Protein AF-A0A917UX31-F1 (afdb_monomer_lite)

Organism: NCBI:txid1308924

Sequence (125 aa):
MEQVIGELKGGPLAHLPSGRFSANAAWLGFAVIAFNISRAAATAAGHAAARMATLLRILTATPARIASTGRRQVMHLPARRPTPPTRRDSRTDVMRSPHRTRKRHEPSTNRCTRPLLADLGQMFR

Foldseek 3Di:
DVLVVVLCVVPQVVPQPDPDPVSSVVSVVVVVVVVVVLCVVCVVVVNNPDHPVVSCVPPVVQDWDWDDDPPDIDTHHPDPDPDPPPPDDPPPPPDDDDDDDDDDDDDDDDDDDDDDDDDDDDDDD

Radius of gyration: 42.25 Å; chains: 1; bounding box: 60×35×124 Å

Structure (mmCIF, N/CA/C/O backbone):
data_AF-A0A917UX31-F1
#
_entry.id   AF-A0A917UX31-F1
#
loop_
_atom_site.group_PDB
_atom_site.id
_atom_site.type_symbol
_atom_site.label_atom_id
_atom_site.label_alt_id
_atom_site.label_comp_id
_atom_site.label_asym_id
_atom_site.label_entity_id
_atom_site.label_seq_id
_atom_site.pdbx_PDB_ins_code
_atom_site.Cartn_x
_atom_site.Cartn_y
_atom_site.Cartn_z
_atom_site.occupancy
_atom_site.B_iso_or_equiv
_atom_site.auth_seq_id
_atom_site.auth_comp_id
_atom_site.auth_asym_id
_atom_site.auth_atom_id
_atom_site.pdbx_PDB_model_num
ATOM 1 N N . MET A 1 1 ? 16.500 4.128 6.388 1.00 73.12 1 MET A N 1
ATOM 2 C CA . MET A 1 1 ? 15.649 4.138 7.598 1.00 73.12 1 MET A CA 1
ATOM 3 C C . MET A 1 1 ? 14.776 5.387 7.664 1.00 73.12 1 MET A C 1
ATOM 5 O O . MET A 1 1 ? 13.563 5.231 7.687 1.00 73.12 1 MET A O 1
ATOM 9 N N . GLU A 1 2 ? 15.347 6.592 7.562 1.00 88.06 2 GLU A N 1
ATOM 10 C CA . GLU A 1 2 ? 14.621 7.883 7.591 1.00 88.06 2 GLU A CA 1
ATOM 11 C C . GLU A 1 2 ? 13.351 7.943 6.726 1.00 88.06 2 GLU A C 1
ATOM 13 O O . GLU A 1 2 ? 12.286 8.354 7.182 1.00 88.06 2 GLU A O 1
ATOM 18 N N . GLN A 1 3 ? 13.431 7.466 5.482 1.00 86.38 3 GLN A N 1
ATOM 19 C CA . GLN A 1 3 ? 12.301 7.509 4.554 1.00 86.38 3 GLN A CA 1
ATOM 20 C C . GLN A 1 3 ? 11.109 6.652 5.009 1.00 86.38 3 GLN A C 1
ATOM 22 O O . GLN A 1 3 ? 9.968 7.083 4.884 1.00 86.38 3 GLN A O 1
ATOM 27 N N . VAL A 1 4 ? 11.367 5.473 5.581 1.00 87.00 4 VAL A N 1
ATOM 28 C CA . VAL A 1 4 ? 10.316 4.566 6.074 1.00 87.00 4 VAL A CA 1
ATOM 29 C C . VAL A 1 4 ? 9.611 5.179 7.284 1.00 87.00 4 VAL A C 1
ATOM 31 O O . VAL A 1 4 ? 8.389 5.123 7.388 1.00 87.00 4 VAL A O 1
ATOM 34 N N . ILE A 1 5 ? 10.371 5.826 8.172 1.00 87.75 5 ILE A N 1
ATOM 35 C CA . ILE A 1 5 ? 9.827 6.510 9.351 1.00 87.75 5 ILE A CA 1
ATOM 36 C C . ILE A 1 5 ? 8.951 7.694 8.925 1.00 87.75 5 ILE A C 1
ATOM 38 O O . ILE A 1 5 ? 7.862 7.876 9.470 1.00 87.75 5 ILE A O 1
ATOM 42 N N . GLY A 1 6 ? 9.395 8.477 7.937 1.00 90.62 6 GLY A N 1
ATOM 43 C CA . GLY A 1 6 ? 8.610 9.580 7.379 1.00 90.62 6 GLY A CA 1
ATOM 44 C C . GLY A 1 6 ? 7.285 9.114 6.774 1.00 90.62 6 GLY A C 1
ATOM 45 O O . GLY A 1 6 ? 6.245 9.722 7.020 1.00 90.62 6 GLY A O 1
ATOM 46 N N . GLU A 1 7 ? 7.295 7.999 6.045 1.00 88.25 7 GLU A N 1
ATOM 47 C CA . GLU A 1 7 ? 6.083 7.425 5.450 1.00 88.25 7 GLU A CA 1
ATOM 48 C C . GLU A 1 7 ? 5.128 6.838 6.494 1.00 88.25 7 GLU A C 1
ATOM 50 O O . GLU A 1 7 ? 3.913 6.979 6.362 1.00 88.25 7 GLU A O 1
ATOM 55 N N . LEU A 1 8 ? 5.655 6.244 7.567 1.00 89.19 8 LEU A N 1
ATOM 56 C CA . LEU A 1 8 ? 4.831 5.719 8.652 1.00 89.19 8 LEU A CA 1
ATOM 57 C C . LEU A 1 8 ? 4.159 6.845 9.454 1.00 89.19 8 LEU A C 1
ATOM 59 O O . LEU A 1 8 ? 2.971 6.756 9.767 1.00 89.19 8 LEU A O 1
ATOM 63 N N . LYS A 1 9 ? 4.906 7.916 9.750 1.00 88.06 9 LYS A N 1
ATOM 64 C CA . LYS A 1 9 ? 4.395 9.106 10.448 1.00 88.06 9 LYS A CA 1
ATOM 65 C C . LYS A 1 9 ? 3.347 9.848 9.621 1.00 88.06 9 LYS A C 1
ATOM 67 O O . LYS A 1 9 ? 2.311 10.210 10.161 1.00 88.06 9 LYS A O 1
ATOM 72 N N . GLY A 1 10 ? 3.608 10.054 8.330 1.00 87.56 10 GLY A N 1
ATOM 73 C CA . GLY A 1 10 ? 2.706 10.781 7.432 1.00 87.56 10 GLY A CA 1
ATOM 74 C C . GLY A 1 10 ? 1.497 9.981 6.939 1.00 87.56 10 GLY A C 1
ATOM 75 O O . GLY A 1 10 ? 0.596 10.570 6.356 1.00 87.56 10 GLY A O 1
ATOM 76 N N . GLY A 1 11 ? 1.483 8.659 7.136 1.00 86.69 11 GLY A N 1
ATOM 77 C CA . GLY A 1 11 ? 0.393 7.779 6.714 1.00 86.69 11 GLY A CA 1
ATOM 78 C C . GLY A 1 11 ? -0.315 7.125 7.903 1.00 86.69 11 GLY A C 1
ATOM 79 O O . GLY A 1 11 ? -1.143 7.757 8.553 1.00 86.69 11 GLY A O 1
ATOM 80 N N . PRO A 1 12 ? -0.030 5.849 8.212 1.00 86.50 12 PRO A N 1
ATOM 81 C CA . PRO A 1 12 ? -0.819 5.065 9.162 1.00 86.50 12 PRO A CA 1
ATOM 82 C C . PRO A 1 12 ? -0.842 5.625 10.588 1.00 86.50 12 PRO A C 1
ATOM 84 O O . PRO A 1 12 ? -1.868 5.491 11.251 1.00 86.50 12 PRO A O 1
ATOM 87 N N . LEU A 1 13 ? 0.226 6.269 11.073 1.00 88.06 13 LEU A N 1
ATOM 88 C CA . LEU A 1 13 ? 0.216 6.878 12.411 1.00 88.06 13 LEU A CA 1
ATOM 89 C C . LEU A 1 13 ? -0.622 8.162 12.476 1.00 88.06 13 LEU A C 1
ATOM 91 O O . LEU A 1 13 ? -1.185 8.457 13.526 1.00 88.06 13 LEU A O 1
ATOM 95 N N . ALA A 1 14 ? -0.756 8.893 11.367 1.00 88.44 14 ALA A N 1
ATOM 96 C CA . ALA A 1 14 ? -1.628 10.065 11.284 1.00 88.44 14 ALA A CA 1
ATOM 97 C C . ALA A 1 14 ? -3.126 9.699 11.264 1.00 88.44 14 ALA A C 1
ATOM 99 O O . ALA A 1 14 ? -3.973 10.566 11.464 1.00 88.44 14 ALA A O 1
ATOM 100 N N . HIS A 1 15 ? -3.462 8.422 11.047 1.00 86.12 15 HIS A N 1
ATOM 101 C CA . HIS A 1 15 ? -4.837 7.936 10.887 1.00 86.12 15 HIS A CA 1
ATOM 102 C C . HIS A 1 15 ? -5.258 6.934 11.966 1.00 86.12 15 HIS A C 1
ATOM 104 O O . HIS A 1 15 ? -6.103 6.076 11.718 1.00 86.12 15 HIS A O 1
ATOM 110 N N . LEU A 1 16 ? -4.669 7.018 13.161 1.00 87.50 16 LEU A N 1
ATOM 111 C CA . LEU A 1 16 ? -5.051 6.149 14.271 1.00 87.50 16 LEU A CA 1
ATOM 112 C C . LEU A 1 16 ? -6.546 6.328 14.606 1.00 87.50 16 LEU A C 1
ATOM 114 O O . LEU A 1 16 ? -6.964 7.429 14.961 1.00 87.50 16 LEU A O 1
ATOM 118 N N . PRO A 1 17 ? -7.359 5.262 14.516 1.00 78.06 17 PRO A N 1
ATOM 119 C CA . PRO A 1 17 ? -8.814 5.386 14.556 1.00 78.06 17 PRO A CA 1
ATOM 120 C C . PRO A 1 17 ? -9.393 5.460 15.976 1.00 78.06 17 PRO A C 1
ATOM 122 O O . PRO A 1 17 ? -10.595 5.666 16.127 1.00 78.06 17 PRO A O 1
ATOM 125 N N . SER A 1 18 ? -8.591 5.237 17.027 1.00 83.19 18 SER A N 1
ATOM 126 C CA . SER A 1 18 ? -9.116 5.094 18.389 1.00 83.19 18 SER A CA 1
ATOM 127 C C . SER A 1 18 ? -8.189 5.635 19.480 1.00 83.19 18 SER A C 1
ATOM 129 O O . SER A 1 18 ? -6.974 5.695 19.320 1.00 83.19 18 SER A O 1
ATOM 131 N N . GLY A 1 19 ? -8.756 5.941 20.648 1.00 84.50 19 GLY A N 1
ATOM 132 C CA . GLY A 1 19 ? -7.994 6.217 21.873 1.00 84.50 19 GLY A CA 1
ATOM 133 C C . GLY A 1 19 ? -7.551 4.961 22.641 1.00 84.50 19 GLY A C 1
ATOM 134 O O . GLY A 1 19 ? -7.011 5.083 23.737 1.00 84.50 19 GLY A O 1
ATOM 135 N N . ARG A 1 20 ? -7.803 3.747 22.123 1.00 88.50 20 ARG A N 1
ATOM 136 C CA . ARG A 1 20 ? -7.501 2.476 22.807 1.00 88.50 20 ARG A CA 1
ATOM 137 C C . ARG A 1 20 ? -6.212 1.868 22.259 1.00 88.50 20 ARG A C 1
ATOM 139 O O . ARG A 1 20 ? -6.085 1.636 21.059 1.00 88.50 20 ARG A O 1
ATOM 146 N N . PHE A 1 21 ? -5.285 1.531 23.155 1.00 87.12 21 PHE A N 1
ATOM 147 C CA . PHE A 1 21 ? -3.970 1.003 22.779 1.00 87.12 21 PHE A CA 1
ATOM 148 C C . PHE A 1 21 ? -4.047 -0.288 21.947 1.00 87.12 21 PHE A C 1
ATOM 150 O O . PHE A 1 21 ? -3.384 -0.392 20.921 1.00 87.12 21 PHE A O 1
ATOM 157 N N . SER A 1 22 ? -4.893 -1.247 22.337 1.00 88.94 22 SER A N 1
ATOM 158 C CA . SER A 1 22 ? -5.018 -2.537 21.640 1.00 88.94 22 SER A CA 1
ATOM 159 C C . SER A 1 22 ? -5.528 -2.400 20.201 1.00 88.94 22 SER A C 1
ATOM 161 O O . SER A 1 22 ? -4.996 -3.037 19.295 1.00 88.94 22 SER A O 1
ATOM 163 N N . ALA A 1 23 ? -6.511 -1.530 19.966 1.00 88.31 23 ALA A N 1
ATOM 164 C CA . ALA A 1 23 ? -7.018 -1.249 18.624 1.00 88.31 23 ALA A CA 1
ATOM 165 C C . ALA A 1 23 ? -5.965 -0.534 17.758 1.00 88.31 23 ALA A C 1
ATOM 167 O O . ALA A 1 23 ? -5.796 -0.862 16.584 1.00 88.31 23 ALA A O 1
ATOM 168 N N . ASN A 1 24 ? -5.195 0.380 18.350 1.00 90.50 24 ASN A N 1
ATOM 169 C CA . ASN A 1 24 ? -4.104 1.073 17.666 1.00 90.50 24 ASN A CA 1
ATOM 170 C C . ASN A 1 24 ? -2.928 0.138 17.338 1.00 90.50 24 ASN A C 1
ATOM 172 O O . ASN A 1 24 ? -2.310 0.270 16.283 1.00 90.50 24 ASN A O 1
ATOM 176 N N . ALA A 1 25 ? -2.647 -0.845 18.196 1.00 89.81 25 ALA A N 1
ATOM 177 C CA . ALA A 1 25 ? -1.656 -1.882 17.926 1.00 89.81 25 ALA A CA 1
ATOM 178 C C . ALA A 1 25 ? -2.088 -2.788 16.761 1.00 89.81 25 ALA A C 1
ATOM 180 O O . ALA A 1 25 ? -1.287 -3.062 15.868 1.00 89.81 25 ALA A O 1
ATOM 181 N N . ALA A 1 26 ? -3.362 -3.197 16.722 1.00 92.62 26 ALA A N 1
ATOM 182 C CA . ALA A 1 26 ? -3.910 -3.956 15.598 1.00 92.62 26 ALA A CA 1
ATOM 183 C C . ALA A 1 26 ? -3.825 -3.159 14.284 1.00 92.62 26 ALA A C 1
ATOM 185 O O . ALA A 1 26 ? -3.375 -3.686 13.267 1.00 92.62 26 ALA A O 1
ATOM 186 N N . TRP A 1 27 ? -4.171 -1.869 14.321 1.00 93.25 27 TRP A N 1
ATOM 187 C CA . TRP A 1 27 ? -4.014 -0.956 13.187 1.00 93.25 27 TRP A CA 1
ATOM 188 C C . TRP A 1 27 ? -2.568 -0.888 12.683 1.00 93.25 27 TRP A C 1
ATOM 190 O O . TRP A 1 27 ? -2.324 -1.028 11.483 1.00 93.25 27 TRP A O 1
ATOM 200 N N . LEU A 1 28 ? -1.598 -0.735 13.590 1.00 92.31 28 LEU A N 1
ATOM 201 C CA . LEU A 1 28 ? -0.182 -0.730 13.228 1.00 92.31 28 LEU A CA 1
ATOM 202 C C . LEU A 1 28 ? 0.240 -2.058 12.582 1.00 92.31 28 LEU A C 1
ATOM 204 O O . LEU A 1 28 ? 0.956 -2.046 11.583 1.00 92.31 28 LEU A O 1
ATOM 208 N N . GLY A 1 29 ? -0.238 -3.192 13.100 1.00 93.88 29 GLY A N 1
ATOM 209 C CA . GLY A 1 29 ? 0.000 -4.510 12.507 1.00 93.88 29 GLY A CA 1
ATOM 210 C C . GLY A 1 29 ? -0.478 -4.591 11.055 1.00 93.88 29 GLY A C 1
ATOM 211 O O . GLY A 1 29 ? 0.287 -4.983 10.172 1.00 93.88 29 GLY A O 1
ATOM 212 N N . PHE A 1 30 ? -1.704 -4.140 10.778 1.00 92.25 30 PHE A N 1
ATOM 213 C CA . PHE A 1 30 ? -2.225 -4.079 9.409 1.00 92.25 30 PHE A CA 1
ATOM 214 C C . PHE A 1 30 ? -1.412 -3.141 8.516 1.00 92.25 30 PHE A C 1
ATOM 216 O O . PHE A 1 30 ? -1.098 -3.498 7.379 1.00 92.25 30 PHE A O 1
ATOM 223 N N . ALA A 1 31 ? -1.020 -1.974 9.030 1.00 92.50 31 ALA A N 1
ATOM 224 C CA . ALA A 1 31 ? -0.204 -1.021 8.290 1.00 92.50 31 ALA A CA 1
ATOM 225 C C . ALA A 1 31 ? 1.159 -1.609 7.890 1.00 92.50 31 ALA A C 1
ATOM 227 O O . ALA A 1 31 ? 1.586 -1.442 6.748 1.00 92.50 31 ALA A O 1
ATOM 228 N N . VAL A 1 32 ? 1.822 -2.341 8.790 1.00 93.88 32 VAL A N 1
ATOM 229 C CA . VAL A 1 32 ? 3.110 -2.999 8.513 1.00 93.88 32 VAL A CA 1
ATOM 230 C C . VAL A 1 32 ? 2.956 -4.101 7.466 1.00 93.88 32 VAL A C 1
ATOM 232 O O . VAL A 1 32 ? 3.759 -4.176 6.534 1.00 93.88 32 VAL A O 1
ATOM 235 N N . ILE A 1 33 ? 1.913 -4.929 7.567 1.00 95.50 33 ILE A N 1
ATOM 236 C CA . ILE A 1 33 ? 1.638 -5.978 6.574 1.00 95.50 33 ILE A CA 1
ATOM 237 C C . ILE A 1 33 ? 1.408 -5.354 5.192 1.00 95.50 33 ILE A C 1
ATOM 239 O O . ILE A 1 33 ? 2.043 -5.760 4.217 1.00 95.50 33 ILE A O 1
ATOM 243 N N . ALA A 1 34 ? 0.558 -4.327 5.105 1.00 92.56 34 ALA A N 1
ATOM 244 C CA . ALA A 1 34 ? 0.281 -3.622 3.856 1.00 92.56 34 ALA A CA 1
ATOM 245 C C . ALA A 1 34 ? 1.543 -2.972 3.266 1.00 92.56 34 ALA A C 1
ATOM 247 O O . ALA A 1 34 ? 1.779 -3.063 2.057 1.00 92.56 34 ALA A O 1
ATOM 248 N N . PH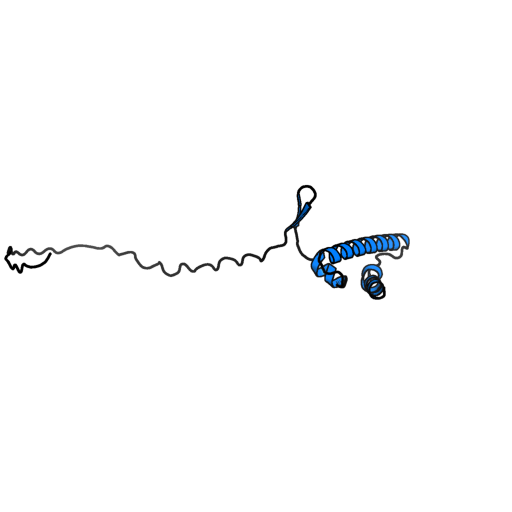E A 1 35 ? 2.383 -2.366 4.110 1.00 91.31 35 PHE A N 1
ATOM 249 C CA . PHE A 1 35 ? 3.654 -1.770 3.700 1.00 91.31 35 PHE A CA 1
ATOM 250 C C . PHE A 1 35 ? 4.608 -2.820 3.120 1.00 91.31 35 PHE A C 1
ATOM 252 O O . PHE A 1 35 ? 5.146 -2.628 2.029 1.00 91.31 35 PHE A O 1
ATOM 259 N N . ASN A 1 36 ? 4.769 -3.961 3.793 1.00 92.88 36 ASN A N 1
ATOM 260 C CA . ASN A 1 36 ? 5.655 -5.034 3.344 1.00 92.88 36 ASN A CA 1
ATOM 261 C C . ASN A 1 36 ? 5.202 -5.635 2.009 1.00 92.88 36 ASN A C 1
ATOM 263 O O . ASN A 1 36 ? 6.022 -5.810 1.107 1.00 92.88 36 ASN A O 1
ATOM 267 N N . ILE A 1 37 ? 3.900 -5.886 1.844 1.00 94.69 37 ILE A N 1
ATOM 268 C CA . ILE A 1 37 ? 3.339 -6.394 0.584 1.00 94.69 37 ILE A CA 1
ATOM 269 C C . ILE A 1 37 ? 3.540 -5.373 -0.540 1.00 94.69 37 ILE A C 1
ATOM 271 O O . ILE A 1 37 ? 4.008 -5.727 -1.621 1.00 94.69 37 ILE A O 1
ATOM 275 N N . SER A 1 38 ? 3.257 -4.096 -0.277 1.00 92.88 38 SER A N 1
ATOM 276 C CA . SER A 1 38 ? 3.435 -3.021 -1.260 1.00 92.88 38 SER A CA 1
ATOM 277 C C . SER A 1 38 ? 4.899 -2.865 -1.672 1.00 92.88 38 SER A C 1
ATOM 279 O O . SER A 1 38 ? 5.192 -2.642 -2.845 1.00 92.88 38 SER A O 1
ATOM 281 N N . ARG A 1 39 ? 5.841 -3.033 -0.736 1.00 92.31 39 ARG A N 1
ATOM 282 C CA . ARG A 1 39 ? 7.282 -3.023 -1.018 1.00 92.31 39 ARG A CA 1
ATOM 283 C C . ARG A 1 39 ? 7.730 -4.228 -1.831 1.00 92.31 39 ARG A C 1
ATOM 285 O O . ARG A 1 39 ? 8.497 -4.051 -2.773 1.00 92.31 39 ARG A O 1
ATOM 292 N N . ALA A 1 40 ? 7.244 -5.423 -1.514 1.00 94.25 40 ALA A N 1
ATOM 293 C CA . ALA A 1 40 ? 7.523 -6.614 -2.311 1.00 94.25 40 ALA A CA 1
ATOM 294 C C . ALA A 1 40 ? 7.005 -6.448 -3.750 1.00 94.25 40 ALA A C 1
ATOM 296 O O . ALA A 1 40 ? 7.742 -6.690 -4.707 1.00 94.25 40 ALA A O 1
ATOM 297 N N . ALA A 1 41 ? 5.779 -5.941 -3.906 1.00 92.44 41 ALA A N 1
ATOM 298 C CA . ALA A 1 41 ? 5.186 -5.644 -5.206 1.00 92.44 41 ALA A CA 1
ATOM 299 C C . ALA A 1 41 ? 5.969 -4.563 -5.970 1.00 92.44 41 ALA A C 1
ATOM 301 O O . ALA A 1 41 ? 6.220 -4.713 -7.162 1.00 92.44 41 ALA A O 1
ATOM 302 N N . ALA A 1 42 ? 6.419 -3.507 -5.288 1.00 93.75 42 ALA A N 1
ATOM 303 C CA . ALA A 1 42 ? 7.241 -2.459 -5.885 1.00 93.75 42 ALA A CA 1
ATOM 304 C C . ALA A 1 42 ? 8.564 -3.000 -6.431 1.00 93.75 42 ALA A C 1
ATOM 306 O O . ALA A 1 42 ? 8.954 -2.643 -7.539 1.00 93.75 42 ALA A O 1
ATOM 307 N N . THR A 1 43 ? 9.240 -3.878 -5.689 1.00 94.06 43 THR A N 1
ATOM 308 C CA . THR A 1 43 ? 10.467 -4.530 -6.161 1.00 94.06 43 THR A CA 1
ATOM 309 C C . THR A 1 43 ? 10.189 -5.401 -7.385 1.00 94.06 43 THR A C 1
ATOM 311 O O . THR A 1 43 ? 10.914 -5.298 -8.371 1.00 94.06 43 THR A O 1
ATOM 314 N N . ALA A 1 44 ? 9.108 -6.187 -7.372 1.00 91.00 44 ALA A N 1
ATOM 315 C CA . ALA A 1 44 ? 8.711 -7.014 -8.514 1.00 91.00 44 ALA A CA 1
ATOM 316 C C . ALA A 1 44 ? 8.339 -6.186 -9.760 1.00 91.00 44 ALA A C 1
ATOM 318 O O . ALA A 1 44 ? 8.573 -6.622 -10.883 1.00 91.00 44 ALA A O 1
ATOM 319 N N . ALA A 1 45 ? 7.796 -4.982 -9.568 1.00 89.56 45 ALA A N 1
ATOM 320 C CA . ALA A 1 45 ? 7.419 -4.058 -10.636 1.00 89.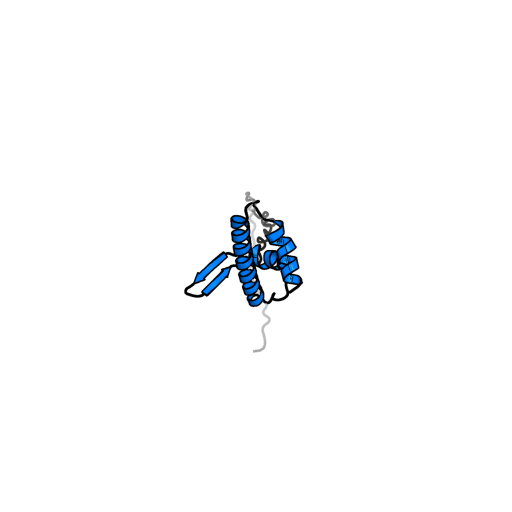56 45 ALA A CA 1
ATOM 321 C C . ALA A 1 45 ? 8.557 -3.116 -11.087 1.00 89.56 45 ALA A C 1
ATOM 323 O O . ALA A 1 45 ? 8.324 -2.241 -11.914 1.00 89.56 45 ALA A O 1
ATOM 324 N N . GLY A 1 46 ? 9.774 -3.240 -10.539 1.00 93.06 46 GLY A N 1
ATOM 325 C CA . GLY A 1 46 ? 10.903 -2.361 -10.883 1.00 93.06 46 GLY A CA 1
ATOM 326 C C . GLY A 1 46 ? 10.842 -0.954 -10.265 1.00 93.06 46 GLY A C 1
ATOM 327 O O . GLY A 1 46 ? 11.591 -0.064 -10.657 1.00 93.06 46 GLY A O 1
ATOM 328 N N . HIS A 1 47 ? 9.989 -0.740 -9.263 1.00 92.44 47 HIS A N 1
ATOM 329 C CA . HIS A 1 47 ? 9.787 0.531 -8.557 1.00 92.44 47 HIS A CA 1
ATOM 330 C C . HIS A 1 47 ? 10.366 0.528 -7.131 1.00 92.44 47 HIS A C 1
ATOM 332 O O . HIS A 1 47 ? 9.839 1.181 -6.228 1.00 92.44 47 HIS A O 1
ATOM 338 N N . ALA A 1 48 ? 11.478 -0.177 -6.906 1.00 88.06 48 ALA A N 1
ATOM 339 C CA . ALA A 1 48 ? 12.068 -0.357 -5.577 1.00 88.06 48 ALA A CA 1
ATOM 340 C C . ALA A 1 48 ? 12.467 0.957 -4.870 1.00 88.06 48 ALA A C 1
ATOM 342 O O . ALA A 1 48 ? 12.531 0.986 -3.644 1.00 88.06 48 ALA A O 1
ATOM 343 N N . ALA A 1 49 ? 12.703 2.058 -5.586 1.00 89.31 49 ALA A N 1
ATOM 344 C CA . ALA A 1 49 ? 13.046 3.355 -4.986 1.00 89.31 49 ALA A CA 1
ATOM 345 C C . ALA A 1 49 ? 11.844 4.308 -4.804 1.00 89.31 49 ALA A C 1
ATOM 347 O O . ALA A 1 49 ? 11.995 5.400 -4.255 1.00 89.31 49 ALA A O 1
ATOM 348 N N . ALA A 1 50 ? 10.646 3.934 -5.268 1.00 92.12 50 ALA A N 1
ATOM 349 C CA . ALA A 1 50 ? 9.482 4.814 -5.221 1.00 92.12 50 ALA A CA 1
ATOM 350 C C . ALA A 1 50 ? 8.930 4.983 -3.793 1.00 92.12 50 ALA A C 1
ATOM 352 O O . ALA A 1 50 ? 8.937 4.049 -2.988 1.00 92.12 50 ALA A O 1
ATOM 353 N N . ARG A 1 51 ? 8.407 6.185 -3.508 1.00 91.81 51 ARG A N 1
ATOM 354 C CA . ARG A 1 51 ? 7.675 6.499 -2.269 1.00 91.81 51 ARG A CA 1
ATOM 355 C C . ARG A 1 51 ? 6.338 5.763 -2.197 1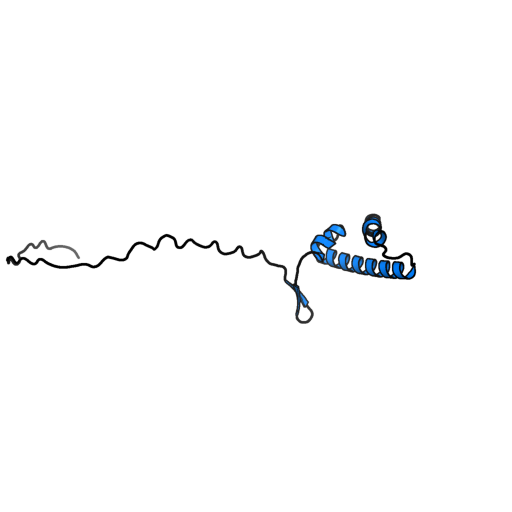.00 91.81 51 ARG A C 1
ATOM 357 O O . ARG A 1 51 ? 5.698 5.564 -3.231 1.00 91.81 51 ARG A O 1
ATOM 364 N N . MET A 1 52 ? 5.860 5.465 -0.990 1.00 91.25 52 MET A N 1
ATOM 365 C CA . MET A 1 52 ? 4.569 4.807 -0.752 1.00 91.25 52 MET A CA 1
ATOM 366 C C . MET A 1 52 ? 3.408 5.517 -1.435 1.00 91.25 52 MET A C 1
ATOM 368 O O . MET A 1 52 ? 2.610 4.864 -2.094 1.00 91.25 52 MET A O 1
ATOM 372 N N . ALA A 1 53 ? 3.335 6.847 -1.359 1.00 90.31 53 ALA A N 1
ATOM 373 C CA . ALA A 1 53 ? 2.263 7.600 -2.014 1.00 90.31 53 ALA A CA 1
ATOM 374 C C . ALA A 1 53 ? 2.230 7.373 -3.537 1.00 90.31 53 ALA A C 1
ATOM 376 O O . ALA A 1 53 ? 1.162 7.283 -4.142 1.00 90.31 53 ALA A O 1
ATOM 377 N N . THR A 1 54 ? 3.403 7.243 -4.162 1.00 93.12 54 THR A N 1
ATOM 378 C CA . THR A 1 54 ? 3.507 6.903 -5.582 1.00 93.12 54 THR A CA 1
ATOM 379 C C . THR A 1 54 ? 3.072 5.464 -5.815 1.00 93.12 54 THR A C 1
ATOM 381 O O . THR A 1 54 ? 2.256 5.233 -6.698 1.00 93.12 54 THR A O 1
ATOM 384 N N . LEU A 1 55 ? 3.550 4.515 -5.006 1.00 92.69 55 LEU A N 1
ATOM 385 C CA . LEU A 1 55 ? 3.196 3.097 -5.122 1.00 92.69 55 LEU A CA 1
ATOM 386 C C . LEU A 1 55 ? 1.693 2.851 -4.970 1.00 92.69 55 LEU A C 1
ATOM 388 O O . LEU A 1 55 ? 1.123 2.129 -5.778 1.00 92.69 55 LEU A O 1
ATOM 392 N N . LEU A 1 56 ? 1.028 3.512 -4.022 1.00 91.25 56 LEU A N 1
ATOM 393 C CA . LEU A 1 56 ? -0.428 3.451 -3.880 1.00 91.25 56 LEU A CA 1
ATOM 394 C C . LEU A 1 56 ? -1.143 3.955 -5.142 1.00 91.25 56 LEU A C 1
ATOM 396 O O . LEU A 1 56 ? -2.158 3.391 -5.534 1.00 91.25 56 LEU A O 1
ATOM 400 N N . ARG A 1 57 ? -0.596 4.968 -5.824 1.00 91.75 57 ARG A N 1
ATOM 401 C CA . ARG A 1 57 ? -1.157 5.489 -7.079 1.00 91.75 57 ARG A CA 1
ATOM 402 C C . ARG A 1 57 ? -0.963 4.535 -8.258 1.00 91.75 57 ARG A C 1
ATOM 404 O O . ARG A 1 57 ? -1.871 4.397 -9.064 1.00 91.75 57 ARG A O 1
ATOM 411 N N . ILE A 1 58 ? 0.213 3.920 -8.383 1.00 90.56 58 ILE A N 1
ATOM 412 C CA . ILE A 1 58 ? 0.562 3.126 -9.573 1.00 90.56 58 ILE A CA 1
ATOM 413 C C . ILE A 1 58 ? 0.235 1.634 -9.436 1.00 90.56 58 ILE A C 1
ATOM 415 O O . ILE A 1 58 ? -0.090 0.998 -10.435 1.00 90.56 58 ILE A O 1
ATOM 419 N N . LEU A 1 59 ? 0.296 1.071 -8.227 1.00 89.12 59 LEU A N 1
ATOM 420 C CA . LEU A 1 59 ? 0.031 -0.347 -7.967 1.00 89.12 59 LEU A CA 1
ATOM 421 C C . LEU A 1 59 ? -1.385 -0.572 -7.430 1.00 89.12 59 LEU A C 1
ATOM 423 O O . LEU A 1 59 ? -2.068 -1.472 -7.903 1.00 89.12 59 LEU A O 1
ATOM 427 N N . THR A 1 60 ? -1.835 0.236 -6.464 1.00 85.94 60 THR A N 1
ATOM 428 C CA . THR A 1 60 ? -3.111 -0.009 -5.765 1.00 85.94 60 THR A CA 1
ATOM 429 C C . THR A 1 60 ? -4.302 0.658 -6.449 1.00 85.94 60 THR A C 1
ATOM 431 O O . THR A 1 60 ? -5.357 0.047 -6.579 1.00 85.94 60 THR A O 1
ATOM 434 N N . ALA A 1 61 ? -4.155 1.909 -6.892 1.00 88.38 61 ALA A N 1
ATOM 435 C CA . ALA A 1 61 ? -5.244 2.675 -7.501 1.00 88.38 61 ALA A CA 1
ATOM 436 C C . ALA A 1 61 ? -5.486 2.329 -8.980 1.00 88.38 61 ALA A C 1
ATOM 438 O O . ALA A 1 61 ? -6.485 2.756 -9.557 1.00 88.38 61 ALA A O 1
ATOM 439 N N . THR A 1 62 ? -4.585 1.565 -9.602 1.00 85.88 62 THR A N 1
ATOM 440 C CA . THR A 1 62 ? -4.718 1.157 -11.000 1.00 85.88 62 THR A CA 1
ATOM 441 C C . THR A 1 62 ? -5.823 0.105 -11.136 1.00 85.88 62 THR A C 1
ATOM 443 O O . THR A 1 62 ? -5.704 -0.979 -10.561 1.00 85.88 62 THR A O 1
ATOM 446 N N . PRO A 1 63 ? -6.893 0.367 -11.912 1.00 80.12 63 PRO A N 1
ATOM 447 C CA . PRO A 1 63 ? -7.950 -0.609 -12.113 1.00 80.12 63 PRO A CA 1
ATOM 448 C C . PRO A 1 63 ? -7.418 -1.756 -12.971 1.00 80.12 63 PRO A C 1
ATOM 450 O O . PR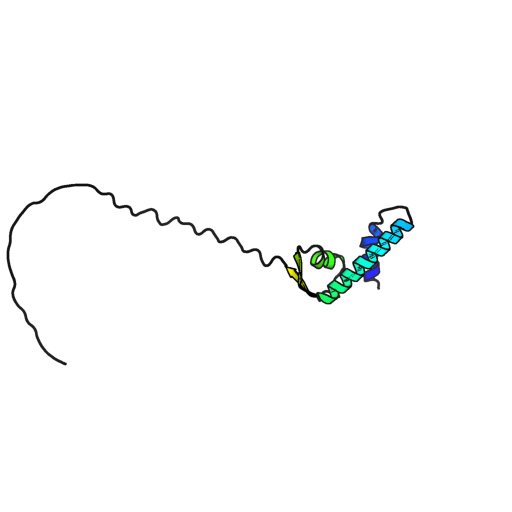O A 1 63 ? -7.140 -1.588 -14.158 1.00 80.12 63 PRO A O 1
ATOM 453 N N . ALA A 1 64 ? -7.284 -2.934 -12.374 1.00 83.62 64 ALA A N 1
ATOM 454 C CA . ALA A 1 64 ? -6.893 -4.143 -13.075 1.00 83.62 64 ALA A CA 1
ATOM 455 C C . ALA A 1 64 ? -7.712 -5.327 -12.567 1.00 83.62 64 ALA A C 1
ATOM 457 O O . ALA A 1 64 ? -7.980 -5.451 -11.371 1.00 83.62 64 ALA A O 1
ATOM 458 N N . ARG A 1 65 ? -8.110 -6.221 -13.475 1.00 79.56 65 ARG A N 1
ATOM 459 C CA . ARG A 1 65 ? -8.772 -7.470 -13.092 1.00 79.56 65 ARG A CA 1
ATOM 460 C C . ARG A 1 65 ? -7.722 -8.560 -12.956 1.00 79.56 65 ARG A C 1
ATOM 462 O O . ARG A 1 65 ? -7.025 -8.868 -13.920 1.00 79.56 65 ARG A O 1
ATOM 469 N N . ILE A 1 66 ? -7.628 -9.149 -11.771 1.00 84.94 66 ILE A N 1
ATOM 470 C CA . ILE A 1 66 ? -6.727 -10.271 -11.510 1.00 84.94 66 ILE A CA 1
ATOM 471 C C . ILE A 1 66 ? -7.491 -11.566 -11.791 1.00 84.94 66 ILE A C 1
ATOM 473 O O . ILE A 1 66 ? -8.546 -11.813 -11.209 1.00 84.94 66 ILE A O 1
ATOM 477 N N . ALA A 1 67 ? -6.968 -12.378 -12.702 1.00 88.94 67 ALA A N 1
ATOM 478 C CA . ALA A 1 67 ? -7.411 -13.741 -12.957 1.00 88.94 67 ALA A CA 1
ATOM 479 C C . ALA A 1 67 ? -6.332 -14.725 -12.483 1.00 88.94 67 ALA A C 1
ATOM 481 O O . ALA A 1 67 ? -5.139 -14.422 -12.525 1.00 88.94 67 ALA A O 1
ATOM 482 N N . SER A 1 68 ? -6.744 -15.910 -12.039 1.00 88.94 68 SER A N 1
ATOM 483 C CA . SER A 1 68 ? -5.830 -17.00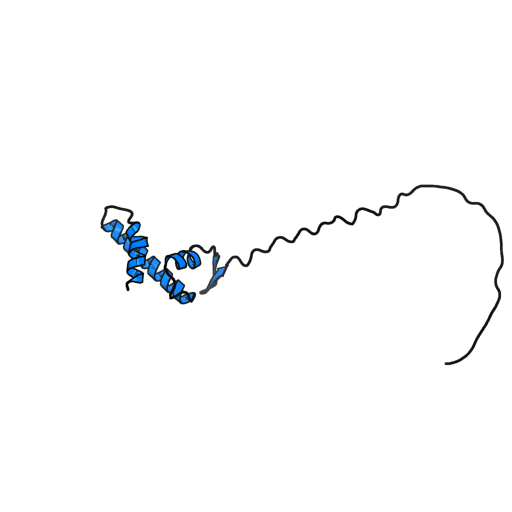0 -11.693 1.00 88.94 68 SER A CA 1
ATOM 484 C C . SER A 1 68 ? -5.970 -18.117 -12.719 1.00 88.94 68 SER A C 1
ATOM 486 O O . SER A 1 68 ? -7.085 -18.548 -13.008 1.00 88.94 68 SER A O 1
ATOM 488 N N . THR A 1 69 ? -4.853 -18.584 -13.274 1.00 88.44 69 THR A N 1
ATOM 489 C CA . THR A 1 69 ? -4.804 -19.761 -14.149 1.00 88.44 69 THR A CA 1
ATOM 490 C C . THR A 1 69 ? -3.756 -20.736 -13.624 1.00 88.44 69 THR A C 1
ATOM 492 O O . THR A 1 69 ? -2.553 -20.465 -13.653 1.00 88.44 69 THR A O 1
ATOM 495 N N . GLY A 1 70 ? -4.209 -21.868 -13.080 1.00 89.62 70 GLY A N 1
ATOM 496 C CA . GLY A 1 70 ? -3.343 -22.808 -12.367 1.00 89.62 70 GLY A CA 1
ATOM 497 C C . GLY A 1 70 ? -2.619 -22.130 -11.197 1.00 89.62 70 GLY A C 1
ATOM 498 O O . GLY A 1 70 ? -3.253 -21.693 -10.243 1.00 89.62 70 GLY A O 1
ATOM 499 N N . ARG A 1 71 ? -1.284 -22.026 -11.282 1.00 87.38 71 ARG A N 1
ATOM 500 C CA . ARG A 1 71 ? -0.424 -21.357 -10.281 1.00 87.38 71 ARG A CA 1
ATOM 501 C C . ARG A 1 71 ? 0.055 -19.961 -10.708 1.00 87.38 71 ARG A C 1
ATOM 503 O O . ARG A 1 71 ? 0.982 -19.424 -10.109 1.00 87.38 71 ARG A O 1
ATOM 510 N N . ARG A 1 72 ? -0.530 -19.377 -11.759 1.00 87.12 72 ARG A N 1
ATOM 511 C CA . ARG A 1 72 ? -0.116 -18.084 -12.320 1.00 87.12 72 ARG A CA 1
ATOM 512 C C . ARG A 1 72 ? -1.201 -17.032 -12.129 1.00 87.12 72 ARG A C 1
ATOM 514 O O . ARG A 1 72 ? -2.350 -17.246 -12.508 1.00 87.12 72 ARG A O 1
ATOM 521 N N . GLN A 1 73 ? -0.808 -15.873 -11.608 1.00 87.69 73 GLN A N 1
ATOM 522 C CA . GLN A 1 73 ? -1.655 -14.683 -11.596 1.00 87.69 73 GLN A CA 1
ATOM 523 C C . GLN A 1 73 ? -1.515 -13.944 -12.933 1.00 87.69 73 GLN A C 1
ATOM 525 O O . GLN A 1 73 ? -0.403 -13.684 -13.394 1.00 87.69 73 GLN A O 1
ATOM 530 N N . VAL A 1 74 ? -2.642 -13.628 -13.566 1.00 88.44 74 VAL A N 1
ATOM 531 C CA . VAL A 1 74 ? -2.724 -12.859 -14.812 1.00 88.44 74 VAL A CA 1
ATOM 532 C C . VAL A 1 74 ? -3.466 -11.564 -14.516 1.00 88.44 74 VAL A C 1
ATOM 534 O O . VAL A 1 74 ? -4.616 -11.580 -14.084 1.00 88.44 74 VAL A O 1
ATOM 537 N N . MET A 1 75 ? -2.799 -10.435 -14.737 1.00 86.94 75 MET A N 1
ATOM 538 C CA . MET A 1 75 ? -3.372 -9.111 -14.524 1.00 86.94 75 MET A CA 1
ATOM 539 C C . MET A 1 75 ? -3.844 -8.530 -15.858 1.00 86.94 75 MET A C 1
ATOM 541 O O . MET A 1 75 ? -3.038 -8.224 -16.735 1.00 86.94 75 MET A O 1
ATOM 545 N N . HIS A 1 76 ? -5.156 -8.365 -16.007 1.00 86.75 76 HIS A N 1
ATOM 546 C CA . HIS A 1 76 ? -5.750 -7.678 -17.146 1.00 86.75 76 HIS A CA 1
ATOM 547 C C . HIS A 1 76 ? -5.801 -6.185 -16.853 1.00 86.75 76 HIS A C 1
ATOM 549 O O . HIS A 1 76 ? -6.674 -5.704 -16.125 1.00 86.75 76 HIS A O 1
ATOM 555 N N . LEU A 1 77 ? -4.842 -5.464 -17.421 1.00 84.00 77 LEU A N 1
ATOM 556 C CA . LEU A 1 77 ? -4.866 -4.012 -17.451 1.00 84.00 77 LEU A CA 1
ATOM 557 C C . LEU A 1 77 ? -5.822 -3.557 -18.567 1.00 84.00 77 LEU A C 1
ATOM 559 O O . LEU A 1 77 ? -5.875 -4.220 -19.609 1.00 84.00 77 LEU A O 1
ATOM 563 N N . PRO A 1 78 ? -6.567 -2.449 -18.408 1.00 74.12 78 PRO A N 1
ATOM 564 C CA . PRO A 1 78 ? -7.258 -1.824 -19.525 1.00 74.12 78 PRO A CA 1
ATOM 565 C C . PRO A 1 78 ? -6.223 -1.427 -20.585 1.00 74.12 78 PRO A C 1
ATOM 567 O O . PRO A 1 78 ? -5.561 -0.395 -20.485 1.00 74.12 78 PRO A O 1
ATOM 570 N N . ALA A 1 79 ? -6.059 -2.273 -21.604 1.00 70.38 79 ALA A N 1
ATOM 571 C CA . ALA A 1 79 ? -5.334 -1.907 -22.808 1.00 70.38 79 ALA A CA 1
ATOM 572 C C . ALA A 1 79 ? -6.009 -0.662 -23.389 1.00 70.38 79 ALA A C 1
ATOM 574 O O . ALA A 1 79 ? -7.241 -0.583 -23.365 1.00 70.38 79 ALA A O 1
ATOM 575 N N . ARG A 1 80 ? -5.192 0.304 -23.845 1.00 63.25 80 ARG A N 1
ATOM 576 C CA . ARG A 1 80 ? -5.592 1.559 -24.507 1.00 63.25 80 ARG A CA 1
ATOM 577 C C . ARG A 1 80 ? -7.008 1.441 -25.055 1.00 63.25 80 ARG A C 1
ATOM 579 O O . ARG A 1 80 ? -7.234 0.690 -26.004 1.00 63.25 80 ARG A O 1
ATOM 586 N N . ARG A 1 81 ? -7.940 2.159 -24.421 1.00 62.16 81 ARG A N 1
ATOM 587 C CA . ARG A 1 81 ? -9.349 2.181 -24.816 1.00 62.16 81 ARG A CA 1
ATOM 588 C C . ARG A 1 81 ? -9.407 2.320 -26.342 1.00 62.16 81 ARG A C 1
ATOM 590 O O . ARG A 1 81 ? -8.816 3.280 -26.847 1.00 62.16 81 ARG A O 1
ATOM 597 N N . PRO A 1 82 ? -10.058 1.403 -27.082 1.00 65.69 82 PRO A N 1
ATOM 598 C CA . PRO A 1 82 ? -10.244 1.607 -28.505 1.00 65.69 82 PRO A CA 1
ATOM 599 C C . PRO A 1 82 ? -11.017 2.913 -28.661 1.00 65.69 82 PRO A C 1
ATOM 601 O O . PRO A 1 82 ? -12.125 3.065 -28.136 1.00 65.69 82 PRO A O 1
ATOM 604 N N . THR A 1 83 ? -10.389 3.898 -29.300 1.00 66.81 83 THR A N 1
ATOM 605 C CA . THR A 1 83 ? -11.079 5.112 -29.720 1.00 66.81 83 THR A CA 1
ATOM 606 C C . THR A 1 83 ? -12.268 4.649 -30.563 1.00 66.81 83 THR A C 1
ATOM 608 O O . THR A 1 83 ? -12.071 3.775 -31.415 1.00 66.81 83 THR A O 1
ATOM 611 N N . PRO A 1 84 ? -13.499 5.132 -30.314 1.00 73.44 84 PRO A N 1
ATOM 612 C CA . PRO A 1 84 ? -14.640 4.719 -31.121 1.00 73.44 84 PRO A CA 1
ATOM 613 C C . PRO A 1 84 ? -14.308 4.954 -32.600 1.00 73.44 84 PRO A C 1
ATOM 615 O O . PRO A 1 84 ? -13.644 5.955 -32.900 1.00 73.44 84 PRO A O 1
ATOM 618 N N . PRO A 1 85 ? -14.714 4.052 -33.517 1.00 71.56 85 PRO A N 1
ATOM 619 C CA . PRO A 1 85 ? -14.515 4.300 -34.935 1.00 71.56 85 PRO A CA 1
ATOM 620 C C . PRO A 1 85 ? -15.109 5.673 -35.234 1.00 71.56 85 PRO A C 1
ATOM 622 O O . PRO A 1 85 ? -16.251 5.955 -34.857 1.00 71.56 85 PRO A O 1
ATOM 625 N N . THR A 1 86 ? -14.317 6.552 -35.846 1.00 73.50 86 THR A N 1
ATOM 626 C CA . THR A 1 86 ? -14.842 7.819 -36.341 1.00 73.50 86 THR A CA 1
ATOM 627 C C . THR A 1 86 ? -15.977 7.452 -37.292 1.00 73.50 86 THR A C 1
ATOM 629 O O . THR A 1 86 ? -15.779 6.715 -38.260 1.00 73.50 86 THR A O 1
ATOM 632 N N . ARG A 1 87 ? -17.210 7.841 -36.942 1.00 69.81 87 ARG A N 1
ATOM 633 C CA . ARG A 1 87 ? -18.389 7.565 -37.763 1.00 69.81 87 ARG A CA 1
ATOM 634 C C . ARG A 1 87 ? -18.133 8.221 -39.116 1.00 69.81 87 ARG A C 1
ATOM 636 O O . ARG A 1 87 ? -18.156 9.439 -39.226 1.00 69.81 87 ARG A O 1
ATOM 643 N N . ARG A 1 88 ? -17.813 7.406 -40.119 1.00 68.25 88 ARG A N 1
ATOM 644 C CA . ARG A 1 88 ? -17.651 7.843 -41.502 1.00 68.25 88 ARG A CA 1
ATOM 645 C C . ARG A 1 88 ? -19.020 8.356 -41.957 1.00 68.25 88 ARG A C 1
ATOM 647 O O . ARG 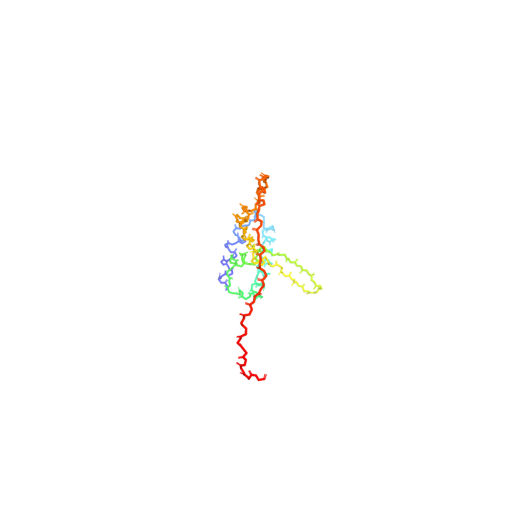A 1 88 ? -19.983 7.592 -41.946 1.00 68.25 88 ARG A O 1
ATOM 654 N N . ASP A 1 89 ? -19.113 9.648 -42.257 1.00 59.72 89 ASP A N 1
ATOM 655 C CA . ASP A 1 89 ? -20.329 10.279 -42.769 1.00 59.72 89 ASP A CA 1
ATOM 656 C C . ASP A 1 89 ? -20.730 9.627 -44.099 1.00 59.72 89 ASP A C 1
ATOM 658 O O . ASP A 1 89 ? -19.991 9.669 -45.080 1.00 59.72 89 ASP A O 1
ATOM 662 N N . SER A 1 90 ? -21.924 9.043 -44.152 1.00 59.50 90 SER A N 1
ATOM 663 C CA . SER A 1 90 ? -22.542 8.467 -45.353 1.00 59.50 90 SER A CA 1
ATOM 664 C C . SER A 1 90 ? -23.238 9.529 -46.224 1.00 59.50 90 SER A C 1
ATOM 666 O O . SER A 1 90 ? -24.270 9.269 -46.836 1.00 59.50 90 SER A O 1
ATOM 668 N N . ARG A 1 91 ? -22.705 10.757 -46.280 1.00 59.53 91 ARG A N 1
ATOM 669 C CA . ARG A 1 91 ? -23.403 11.920 -46.862 1.00 59.53 91 ARG A CA 1
ATOM 670 C C . ARG A 1 91 ? -23.205 12.172 -48.361 1.00 59.53 91 ARG A C 1
ATOM 672 O O . ARG A 1 91 ? -23.627 13.217 -48.840 1.00 59.53 91 ARG A O 1
ATOM 679 N N . THR A 1 92 ? -22.652 11.236 -49.127 1.00 59.81 92 THR A N 1
ATOM 680 C CA . THR A 1 92 ? -22.536 11.387 -50.592 1.00 59.81 92 THR A CA 1
ATOM 681 C C . THR A 1 92 ? -23.001 10.156 -51.363 1.00 59.81 92 THR A C 1
ATOM 683 O O . THR A 1 92 ? -22.320 9.717 -52.283 1.00 59.81 92 THR A O 1
ATOM 686 N N . ASP A 1 93 ? -24.164 9.605 -51.014 1.00 57.22 93 ASP A N 1
ATOM 687 C CA . ASP A 1 93 ? -24.905 8.755 -51.956 1.00 57.22 93 ASP A CA 1
ATOM 688 C C . ASP A 1 93 ? -26.422 8.961 -51.845 1.00 57.22 93 ASP A C 1
ATOM 690 O O . ASP A 1 93 ? -27.201 8.060 -51.551 1.00 57.22 93 ASP A O 1
ATOM 694 N N . VAL A 1 94 ? -26.851 10.211 -52.032 1.00 63.16 94 VAL A N 1
ATOM 695 C CA . VAL A 1 94 ? -28.249 10.536 -52.340 1.00 63.16 94 VAL A CA 1
ATOM 696 C C . VAL A 1 94 ? -28.252 11.477 -53.536 1.00 63.16 94 VAL A C 1
ATOM 698 O O . VAL A 1 94 ? -28.508 12.663 -53.385 1.00 63.16 94 VAL A O 1
ATOM 701 N N . MET A 1 95 ? -27.920 10.971 -54.728 1.00 54.25 95 MET A N 1
ATOM 702 C CA . MET A 1 95 ? -28.414 11.550 -55.988 1.00 54.25 95 MET A CA 1
ATOM 703 C C . MET A 1 95 ? -28.160 10.621 -57.188 1.00 54.25 95 MET A C 1
ATOM 705 O O . MET A 1 95 ? -27.351 10.924 -58.061 1.00 54.25 95 MET A O 1
ATOM 709 N N . ARG A 1 96 ? -28.903 9.515 -57.303 1.00 55.53 96 ARG A N 1
ATOM 710 C CA . ARG A 1 96 ? -29.313 9.015 -58.628 1.00 55.53 96 ARG A CA 1
ATOM 711 C C . ARG A 1 96 ? -30.490 8.056 -58.518 1.00 55.53 96 ARG A C 1
ATOM 713 O O . ARG A 1 96 ? -30.327 6.855 -58.362 1.00 55.53 96 ARG A O 1
ATOM 720 N N . SER A 1 97 ? -31.692 8.602 -58.661 1.00 47.62 97 SER A N 1
ATOM 721 C CA . SER A 1 97 ? -32.841 7.827 -59.122 1.00 47.62 97 SER A CA 1
ATOM 722 C C . SER A 1 97 ? -33.399 8.532 -60.361 1.00 47.62 97 SER A C 1
ATOM 724 O O . SER A 1 97 ? -33.681 9.731 -60.282 1.00 47.62 97 SER A O 1
ATOM 726 N N . PRO A 1 98 ? -33.469 7.870 -61.532 1.00 56.03 98 PRO A N 1
ATOM 727 C CA . PRO A 1 98 ? -33.893 8.511 -62.763 1.00 56.03 98 PRO A CA 1
ATOM 728 C C . PRO A 1 98 ? -35.421 8.558 -62.801 1.00 56.03 98 PRO A C 1
ATOM 730 O O . PRO A 1 98 ? -36.101 7.531 -62.773 1.00 56.03 98 PRO A O 1
ATOM 733 N N . HIS A 1 99 ? -35.973 9.764 -62.891 1.00 56.78 99 HIS A N 1
ATOM 734 C CA . HIS A 1 99 ? -37.393 9.940 -63.149 1.00 56.78 99 HIS A CA 1
ATOM 735 C C . HIS A 1 99 ? -37.758 9.393 -64.534 1.00 56.78 99 HIS A C 1
ATOM 737 O O . HIS A 1 99 ? -37.319 9.875 -65.575 1.00 56.78 99 HIS A O 1
ATOM 743 N N . ARG A 1 100 ? -38.619 8.378 -64.509 1.00 47.53 100 ARG A N 1
ATOM 744 C CA . ARG A 1 100 ? -39.436 7.883 -65.615 1.00 47.53 100 ARG A CA 1
ATOM 745 C C . ARG A 1 100 ? -40.560 8.879 -65.908 1.00 47.53 100 ARG A C 1
ATOM 747 O O . ARG A 1 100 ? -41.312 9.177 -64.994 1.00 47.53 100 ARG A O 1
ATOM 754 N N . THR A 1 101 ? -40.722 9.307 -67.161 1.00 48.19 101 THR A N 1
ATOM 755 C CA . THR A 1 101 ? -41.983 9.594 -67.901 1.00 48.19 101 THR A CA 1
ATOM 756 C C . THR A 1 101 ? -41.589 10.152 -69.284 1.00 48.19 101 THR A C 1
ATOM 758 O O . THR A 1 101 ? -40.510 10.702 -69.419 1.00 48.19 101 THR A O 1
ATOM 761 N N . ARG A 1 102 ? -42.346 10.122 -70.383 1.00 43.06 102 ARG A N 1
ATOM 762 C CA . ARG A 1 102 ? -43.459 9.322 -70.916 1.00 43.06 102 ARG A CA 1
ATOM 763 C C . ARG A 1 102 ? -43.699 9.881 -72.341 1.00 43.06 102 ARG A C 1
ATOM 765 O O . ARG A 1 102 ? -43.969 11.061 -72.468 1.00 43.06 102 ARG A O 1
ATOM 772 N N . LYS A 1 103 ? -43.742 8.987 -73.339 1.00 43.91 103 LYS A N 1
ATOM 773 C CA . LYS A 1 103 ? -44.440 9.047 -74.653 1.00 43.91 103 LYS A CA 1
ATOM 774 C C . LYS A 1 103 ? -44.035 10.020 -75.789 1.00 43.91 103 LYS A C 1
ATOM 776 O O . LYS A 1 103 ? -44.073 11.228 -75.642 1.00 43.91 103 LYS A O 1
ATOM 781 N N . ARG A 1 104 ? -43.997 9.370 -76.973 1.00 43.91 104 ARG A N 1
ATOM 782 C CA . ARG A 1 104 ? -44.373 9.779 -78.349 1.00 43.91 104 ARG A CA 1
ATOM 783 C C . ARG A 1 104 ? -43.502 10.849 -79.022 1.00 43.91 104 ARG A C 1
ATOM 785 O O . ARG A 1 104 ? -43.633 12.019 -78.719 1.00 43.91 104 ARG A O 1
ATOM 792 N N . HIS A 1 105 ? -42.779 10.464 -80.071 1.00 46.16 105 HIS A N 1
ATOM 793 C CA . HIS A 1 105 ? -43.312 10.499 -81.438 1.00 46.16 105 HIS A CA 1
ATOM 794 C C . HIS A 1 105 ? -42.379 9.719 -82.371 1.00 46.16 105 HIS A C 1
ATOM 796 O O . HIS A 1 105 ? -41.184 9.979 -82.424 1.00 46.16 105 HIS A O 1
ATOM 802 N N . GLU A 1 106 ? -42.942 8.755 -83.091 1.00 56.16 106 GLU A N 1
ATOM 803 C CA . GLU A 1 106 ? -42.356 8.215 -84.315 1.00 56.16 106 GLU A CA 1
ATOM 804 C C . GLU A 1 106 ? -42.714 9.178 -85.455 1.00 56.16 106 GLU A C 1
ATOM 806 O O . GLU A 1 106 ? -43.877 9.598 -85.545 1.00 56.16 106 GLU A O 1
ATOM 811 N N . PRO A 1 107 ? -41.735 9.543 -86.295 1.00 50.72 107 PRO A N 1
ATOM 812 C CA . PRO A 1 107 ? -42.000 9.611 -87.717 1.00 50.72 107 PRO A CA 1
ATOM 813 C C . PRO A 1 107 ? -40.989 8.770 -88.503 1.00 50.72 107 PRO A C 1
ATOM 815 O O . PRO A 1 107 ? -39.773 8.943 -88.433 1.00 50.72 107 PRO A O 1
ATOM 818 N N . SER A 1 108 ? -41.572 7.857 -89.273 1.00 59.41 108 SER A N 1
ATOM 819 C CA . SER A 1 108 ? -41.051 7.254 -90.494 1.00 59.41 108 SER A CA 1
ATOM 820 C C . SER A 1 108 ? -40.317 8.262 -91.384 1.00 59.41 108 SER A C 1
ATOM 822 O O . SER A 1 108 ? -40.876 9.318 -91.659 1.00 59.41 108 SER A O 1
ATOM 824 N N . THR A 1 109 ? -39.136 7.886 -91.898 1.00 55.06 109 THR A N 1
ATOM 825 C CA . THR A 1 109 ? -38.797 8.009 -93.332 1.00 55.06 109 THR A CA 1
ATOM 826 C C . THR A 1 109 ? -37.482 7.295 -93.680 1.00 55.06 109 THR A C 1
ATOM 828 O O . THR A 1 109 ? -36.398 7.752 -93.338 1.00 55.06 109 THR A O 1
ATOM 831 N N . ASN A 1 110 ? -37.612 6.185 -94.411 1.00 49.25 110 ASN A N 1
ATOM 832 C CA . ASN A 1 110 ? -36.885 5.820 -95.638 1.00 49.25 110 ASN A CA 1
ATOM 833 C C . ASN A 1 110 ? -35.461 6.355 -95.898 1.00 49.25 110 ASN A C 1
ATOM 835 O O . ASN A 1 110 ? -35.311 7.505 -96.311 1.00 49.25 110 ASN A O 1
ATOM 839 N N . ARG A 1 111 ? -34.485 5.432 -95.937 1.00 47.38 111 ARG A N 1
ATOM 840 C CA . ARG A 1 111 ? -33.636 5.044 -97.105 1.00 47.38 111 ARG A CA 1
ATOM 841 C C . ARG A 1 111 ? -32.410 4.290 -96.573 1.00 47.38 111 ARG A C 1
ATOM 843 O O . ARG A 1 111 ? -31.705 4.799 -95.720 1.00 47.38 111 ARG A O 1
ATOM 850 N N . CYS A 1 112 ? -32.215 3.004 -96.860 1.00 44.12 112 CYS A N 1
ATOM 851 C CA . CYS A 1 112 ? -31.829 2.409 -98.149 1.00 44.12 112 CYS A CA 1
ATOM 852 C C . CYS A 1 112 ? -30.525 2.990 -98.725 1.00 44.12 112 CYS A C 1
ATOM 854 O O . CYS A 1 112 ? -30.595 4.000 -99.411 1.00 44.12 112 CYS A O 1
ATOM 856 N N . THR A 1 113 ? -29.400 2.319 -98.416 1.00 53.91 113 THR A N 1
ATOM 857 C CA . THR A 1 113 ? -28.180 2.019 -99.225 1.00 53.91 113 THR A CA 1
ATOM 858 C C . THR A 1 113 ? -27.113 1.543 -98.224 1.00 53.91 113 THR A C 1
ATOM 860 O O . THR A 1 113 ? -26.671 2.332 -97.401 1.00 53.91 113 THR A O 1
ATOM 863 N N . ARG A 1 114 ? -26.853 0.247 -97.997 1.00 39.41 114 ARG A N 1
ATOM 864 C CA . ARG A 1 114 ? -26.109 -0.748 -98.807 1.00 39.41 114 ARG A CA 1
ATOM 865 C C . ARG A 1 114 ? -24.766 -0.263 -99.401 1.00 39.41 114 ARG A C 1
ATOM 867 O O . ARG A 1 114 ? -24.641 0.904 -99.742 1.00 39.41 114 ARG A O 1
ATOM 874 N N . PRO A 1 115 ? -23.771 -1.173 -99.456 1.00 56.62 115 PRO A N 1
ATOM 875 C CA . PRO A 1 115 ? -22.380 -0.930 -99.062 1.00 56.62 115 PRO A CA 1
ATOM 876 C C . PRO A 1 115 ? -21.433 -0.857 -100.266 1.00 56.62 115 PRO A C 1
ATOM 878 O O . PRO A 1 115 ? -21.758 -1.443 -101.294 1.00 56.62 115 PRO A O 1
ATOM 881 N N . LEU A 1 116 ? -20.241 -0.258 -100.129 1.00 45.25 116 LEU A N 1
ATOM 882 C CA . LEU A 1 116 ? -19.108 -0.615 -100.993 1.00 45.25 116 LEU A CA 1
ATOM 883 C C . LEU A 1 116 ? -17.739 -0.065 -100.525 1.00 45.25 116 LEU A C 1
ATOM 885 O O . LEU A 1 116 ? -17.581 1.137 -100.362 1.00 45.25 116 LEU A O 1
ATOM 889 N N . LEU A 1 117 ? -16.786 -0.999 -100.399 1.00 40.41 117 LEU A N 1
ATOM 890 C CA . LEU A 1 117 ? -15.374 -0.970 -100.832 1.00 40.41 117 LEU A CA 1
ATOM 891 C C . LEU A 1 117 ? -14.431 0.186 -100.444 1.00 40.41 117 LEU A C 1
ATOM 893 O O . LEU A 1 117 ? -14.511 1.280 -100.989 1.00 40.41 117 LEU A O 1
ATOM 897 N N . ALA A 1 118 ? -13.417 -0.169 -99.648 1.00 49.62 118 ALA A N 1
ATOM 898 C CA . ALA A 1 118 ? -11.982 -0.079 -99.980 1.00 49.62 118 ALA A CA 1
ATOM 899 C C . ALA A 1 118 ? -11.228 -0.634 -98.753 1.00 49.62 118 ALA A C 1
ATOM 901 O O . ALA A 1 118 ? -11.265 -0.040 -97.681 1.00 49.62 118 ALA A O 1
ATOM 902 N N . ASP A 1 119 ? -10.770 -1.883 -98.731 1.00 40.78 119 ASP A N 1
ATOM 903 C CA . ASP A 1 119 ? -9.632 -2.410 -99.494 1.00 40.78 119 ASP A CA 1
ATOM 904 C C . ASP A 1 119 ? -8.417 -1.474 -99.468 1.00 40.78 119 ASP A C 1
ATOM 906 O O . ASP A 1 119 ? -8.270 -0.589 -100.304 1.00 40.78 119 ASP A O 1
ATOM 910 N N . LEU A 1 120 ? -7.567 -1.680 -98.464 1.00 48.19 120 LEU A N 1
ATOM 911 C CA . LEU A 1 120 ? -6.128 -1.468 -98.550 1.00 48.19 120 LEU A CA 1
ATOM 912 C C . LEU A 1 120 ? -5.487 -2.579 -97.721 1.00 48.19 120 LEU A C 1
ATOM 914 O O . LEU A 1 120 ? -5.406 -2.517 -96.494 1.00 48.19 120 LEU A O 1
ATOM 918 N N . GLY A 1 121 ? -5.138 -3.652 -98.421 1.00 46.69 121 GLY A N 1
ATOM 919 C CA . GLY A 1 121 ? -4.364 -4.749 -97.879 1.00 46.69 121 GLY A CA 1
ATOM 920 C C . GLY A 1 121 ? -2.878 -4.432 -97.693 1.00 46.69 121 GLY A C 1
ATOM 921 O O . GLY A 1 121 ? -2.363 -3.420 -98.161 1.00 46.69 121 GLY A O 1
ATOM 922 N N . GLN A 1 122 ? -2.228 -5.445 -97.109 1.00 49.16 122 GLN A N 1
ATOM 923 C CA . GLN A 1 122 ? -0.793 -5.758 -97.137 1.00 49.16 122 GLN A CA 1
ATOM 924 C C . GLN A 1 122 ? 0.092 -4.875 -96.229 1.00 49.16 122 GLN A C 1
ATOM 926 O O . GLN A 1 122 ? -0.078 -3.671 -96.153 1.00 49.16 122 GLN A O 1
ATOM 931 N N . MET A 1 123 ? 1.079 -5.386 -95.486 1.00 41.09 123 MET A N 1
ATOM 932 C CA . MET A 1 123 ? 1.887 -6.603 -95.639 1.00 41.09 123 MET A CA 1
ATOM 933 C C . MET A 1 123 ? 2.702 -6.830 -94.335 1.00 41.09 123 MET A C 1
ATOM 935 O O . MET A 1 123 ? 3.014 -5.850 -93.666 1.00 41.09 123 MET A O 1
ATOM 939 N N . PHE A 1 124 ? 3.118 -8.079 -94.052 1.00 45.56 124 PHE A N 1
ATOM 940 C CA . PHE A 1 124 ? 3.871 -8.600 -92.876 1.00 45.56 124 PHE A CA 1
ATOM 941 C C . PHE A 1 124 ? 3.012 -8.854 -91.618 1.00 45.56 124 PHE A C 1
ATOM 943 O O . PHE A 1 124 ? 2.466 -7.923 -91.047 1.00 45.56 124 PHE A O 1
ATOM 950 N N . ARG A 1 125 ? 2.861 -10.074 -91.090 1.00 39.59 125 ARG A N 1
ATOM 951 C CA . ARG A 1 125 ? 3.732 -11.258 -91.038 1.00 39.59 125 ARG A CA 1
ATOM 952 C C . ARG A 1 125 ? 2.878 -12.509 -90.801 1.00 39.59 125 ARG A C 1
ATOM 954 O O . ARG A 1 125 ? 1.806 -12.353 -90.178 1.00 39.59 125 ARG A O 1
#

Secondary structure (DSSP, 8-state):
-HHHHHHHHHTGGGG---S-HHHHHHHHHHHHHHHHHHHHHHHHTT-TT--HHHHIIIIISS--EEEEETTEEEEE---S-PPPP-----TT-----PPP-------------------------

pLDDT: mean 75.8, std 18.14, range [39.41, 95.5]